Protein AF-A0A2U3GYV3-F1 (afdb_monomer_lite)

Sequence (90 aa):
MSNDTSRTGTDGVDRDARAAAFDDEPDHGLRDPSVRAARDGRLRTWPPRRAGDVLAPLAGRVRVERLSREAALWGREVDDERYAVVAVPD

Foldseek 3Di:
DDDPPPPDDPPDPPVVVCVVCPVVDDPCCVVPPVVVVVVVVVVVVDDDPDPQVVCVVPAPDKDKAWCQVVQVVVVGHDPDTDIDIDGHHD

pLDDT: mean 79.28, std 14.95, range [33.94, 95.12]

Structure (mmCIF, N/CA/C/O backbone):
data_AF-A0A2U3GYV3-F1
#
_entry.id   AF-A0A2U3GYV3-F1
#
loop_
_atom_site.group_PDB
_atom_site.id
_atom_site.type_symbol
_atom_site.label_atom_id
_atom_site.label_alt_id
_atom_site.label_comp_id
_atom_site.label_asym_id
_atom_site.label_entity_id
_atom_site.label_seq_id
_atom_site.pdbx_PDB_ins_code
_atom_site.Cartn_x
_atom_site.Cartn_y
_atom_site.Cartn_z
_atom_site.occupancy
_atom_site.B_iso_or_equiv
_atom_site.auth_seq_id
_atom_site.auth_comp_id
_atom_site.auth_asym_id
_atom_site.auth_atom_id
_atom_site.pdbx_PDB_model_num
ATOM 1 N N . MET A 1 1 ? 18.474 21.936 18.321 1.00 33.94 1 MET A N 1
ATOM 2 C CA . MET A 1 1 ? 17.852 20.610 18.508 1.00 33.94 1 MET A CA 1
ATOM 3 C C . MET A 1 1 ? 18.091 19.821 17.230 1.00 33.94 1 MET A C 1
ATOM 5 O O . MET A 1 1 ? 17.360 20.019 16.271 1.00 33.94 1 MET A O 1
ATOM 9 N N . SER A 1 2 ? 19.171 19.037 17.181 1.00 35.56 2 SER A N 1
ATOM 10 C CA . SER A 1 2 ? 19.464 18.113 16.076 1.00 35.56 2 SER A CA 1
ATOM 11 C C . SER A 1 2 ? 18.993 16.733 16.507 1.00 35.56 2 SER A C 1
ATOM 13 O O . SER A 1 2 ? 19.405 16.270 17.568 1.00 35.56 2 SER A O 1
ATOM 15 N N . ASN A 1 3 ? 18.094 16.116 15.744 1.00 40.00 3 ASN A N 1
ATOM 16 C CA . ASN A 1 3 ? 17.569 14.800 16.085 1.00 40.00 3 ASN A CA 1
ATOM 17 C C . ASN A 1 3 ? 18.522 13.727 15.540 1.00 40.00 3 ASN A C 1
ATOM 19 O O . ASN A 1 3 ? 18.521 13.422 14.348 1.00 40.00 3 ASN A O 1
ATOM 23 N N . ASP A 1 4 ? 19.364 13.200 16.425 1.00 41.94 4 ASP A N 1
ATOM 24 C CA . ASP A 1 4 ? 20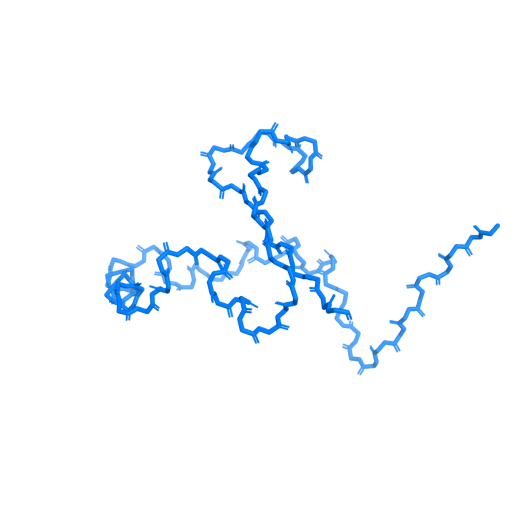.180 12.012 16.191 1.00 41.94 4 ASP A CA 1
ATOM 25 C C . ASP A 1 4 ? 19.243 10.808 16.006 1.00 41.94 4 ASP A C 1
ATOM 27 O O . ASP A 1 4 ? 18.563 10.374 16.936 1.00 41.94 4 ASP A O 1
ATOM 31 N N . THR A 1 5 ? 19.135 10.320 14.769 1.00 52.72 5 THR A N 1
ATOM 32 C CA . THR A 1 5 ? 18.209 9.237 14.396 1.00 52.72 5 THR A CA 1
ATOM 33 C C . THR A 1 5 ? 18.917 7.882 14.396 1.00 52.72 5 THR A C 1
ATOM 35 O O . THR A 1 5 ? 18.625 7.005 13.590 1.00 52.72 5 THR A O 1
ATOM 38 N N . SER A 1 6 ? 19.850 7.678 15.322 1.00 48.06 6 SER A N 1
ATOM 39 C CA . SER A 1 6 ? 20.551 6.405 15.478 1.00 48.06 6 SER A CA 1
ATOM 40 C C . SER A 1 6 ? 19.751 5.459 16.382 1.00 48.06 6 SER A C 1
ATOM 42 O O . SER A 1 6 ? 20.090 5.243 17.543 1.00 48.06 6 SER A O 1
ATOM 44 N N . ARG A 1 7 ? 18.653 4.884 15.869 1.00 52.66 7 ARG A N 1
ATOM 45 C CA . ARG A 1 7 ? 17.980 3.748 16.527 1.00 52.66 7 ARG A CA 1
ATOM 46 C C . ARG A 1 7 ? 18.613 2.444 16.045 1.00 52.66 7 ARG A C 1
ATOM 48 O O . ARG A 1 7 ? 18.168 1.837 15.076 1.00 52.66 7 ARG A O 1
ATOM 55 N N . THR A 1 8 ? 19.657 2.021 16.745 1.00 52.03 8 THR A N 1
ATOM 56 C CA . THR A 1 8 ? 20.319 0.721 16.607 1.00 52.03 8 THR A CA 1
ATOM 57 C C . THR A 1 8 ? 19.406 -0.408 17.097 1.00 52.03 8 THR A C 1
ATOM 59 O O . THR A 1 8 ? 19.324 -0.705 18.284 1.00 52.03 8 THR A O 1
ATOM 62 N N . GLY A 1 9 ? 18.702 -1.048 16.161 1.00 47.59 9 GLY A N 1
ATOM 63 C CA . GLY A 1 9 ? 18.156 -2.395 16.331 1.00 47.59 9 GLY A CA 1
ATOM 64 C C . GLY A 1 9 ? 19.156 -3.410 15.778 1.00 47.59 9 GLY A C 1
ATOM 65 O O . GLY A 1 9 ? 19.508 -3.359 14.599 1.00 47.59 9 GLY A O 1
ATOM 66 N N . THR A 1 10 ? 19.660 -4.289 16.638 1.00 50.16 10 THR A N 1
ATOM 67 C CA . THR A 1 10 ? 20.655 -5.328 16.340 1.00 50.16 10 THR A CA 1
ATOM 68 C C . THR A 1 10 ? 20.082 -6.389 15.400 1.00 50.16 10 THR A C 1
ATOM 70 O O . THR A 1 10 ? 19.406 -7.308 15.841 1.00 50.16 10 THR A O 1
ATOM 73 N N . ASP A 1 11 ? 20.282 -6.128 14.110 1.00 59.69 11 ASP A N 1
ATOM 74 C CA . ASP A 1 11 ? 20.466 -7.036 12.959 1.00 59.69 11 ASP A CA 1
ATOM 75 C C . ASP A 1 11 ? 20.697 -6.213 11.668 1.00 59.69 11 ASP A C 1
ATOM 77 O O . ASP A 1 11 ? 20.923 -6.761 10.593 1.00 59.69 11 ASP A O 1
ATOM 81 N N . GLY A 1 12 ? 20.736 -4.873 11.775 1.00 59.59 12 GLY A N 1
ATOM 82 C CA . GLY A 1 12 ? 21.624 -4.028 10.966 1.00 59.59 12 GLY A CA 1
ATOM 83 C C . GLY A 1 12 ? 21.385 -4.063 9.459 1.00 59.59 12 GLY A C 1
ATOM 84 O O . GLY A 1 12 ? 22.309 -3.860 8.675 1.00 59.59 12 GLY A O 1
ATOM 85 N N . VAL A 1 13 ? 20.159 -4.337 9.027 1.00 72.06 13 VAL A N 1
ATOM 86 C CA . VAL A 1 13 ? 19.780 -4.173 7.629 1.00 72.06 13 VAL A CA 1
ATOM 87 C C . VAL A 1 13 ? 19.428 -2.705 7.421 1.00 72.06 13 VAL A C 1
ATOM 89 O O . VAL A 1 13 ? 18.324 -2.285 7.764 1.00 72.06 13 VAL A O 1
ATOM 92 N N . ASP A 1 14 ? 20.360 -1.931 6.861 1.00 79.00 14 ASP A N 1
ATOM 93 C CA . ASP A 1 14 ? 20.043 -0.616 6.297 1.00 79.00 14 ASP A CA 1
ATOM 94 C C . ASP A 1 14 ? 19.036 -0.818 5.155 1.00 79.00 14 ASP A C 1
ATOM 96 O O . ASP A 1 14 ? 19.362 -1.356 4.090 1.00 79.00 14 ASP A O 1
ATOM 100 N N . ARG A 1 15 ? 17.771 -0.492 5.437 1.00 72.00 15 ARG A N 1
ATOM 101 C CA . ARG A 1 15 ? 16.662 -0.666 4.498 1.00 72.00 15 ARG A CA 1
ATOM 102 C C . ARG A 1 15 ? 16.727 0.340 3.362 1.00 72.00 15 ARG A C 1
ATOM 104 O O . ARG A 1 15 ? 16.345 -0.032 2.262 1.00 72.00 15 ARG A O 1
ATOM 111 N N . ASP A 1 16 ? 17.231 1.547 3.605 1.00 75.44 16 ASP A N 1
ATOM 112 C CA . ASP A 1 16 ? 17.334 2.578 2.572 1.00 75.44 16 ASP A CA 1
ATOM 113 C C . ASP A 1 16 ? 18.430 2.194 1.573 1.00 75.44 16 ASP A C 1
ATOM 115 O O . ASP A 1 16 ? 18.209 2.238 0.362 1.00 75.44 16 ASP A O 1
ATOM 119 N N . ALA A 1 17 ? 19.564 1.679 2.065 1.00 76.31 17 ALA A N 1
ATOM 120 C CA . ALA A 1 17 ? 20.613 1.125 1.208 1.00 76.31 17 ALA A CA 1
ATOM 121 C C . ALA A 1 17 ? 20.161 -0.126 0.432 1.00 76.31 17 ALA A C 1
ATOM 123 O O . ALA A 1 17 ? 20.590 -0.333 -0.702 1.00 76.31 17 ALA A O 1
ATOM 124 N N . ARG A 1 18 ? 19.292 -0.970 1.013 1.00 73.25 18 ARG A N 1
ATOM 125 C CA . ARG A 1 18 ? 18.756 -2.162 0.328 1.00 73.25 18 ARG A CA 1
ATOM 126 C C . ARG A 1 18 ? 17.579 -1.880 -0.604 1.00 73.25 18 ARG A C 1
ATOM 128 O O . ARG A 1 18 ? 17.388 -2.650 -1.539 1.00 73.25 18 ARG A O 1
ATOM 135 N N . ALA A 1 19 ? 16.814 -0.812 -0.385 1.00 72.62 19 ALA A N 1
ATOM 136 C CA . ALA A 1 19 ? 15.654 -0.473 -1.207 1.00 72.62 19 ALA A CA 1
ATOM 137 C C . ALA A 1 19 ? 16.033 -0.287 -2.682 1.00 72.62 19 ALA A C 1
ATOM 139 O O . ALA A 1 19 ? 15.288 -0.714 -3.556 1.00 72.62 19 ALA A O 1
ATOM 140 N N . ALA A 1 20 ? 17.222 0.265 -2.953 1.00 70.25 20 ALA A N 1
ATOM 141 C CA . ALA A 1 20 ? 17.729 0.451 -4.311 1.00 70.25 20 ALA A CA 1
ATOM 142 C C . ALA A 1 20 ? 17.914 -0.868 -5.087 1.00 70.25 20 ALA A C 1
ATOM 144 O O . ALA A 1 20 ? 17.724 -0.879 -6.295 1.00 70.25 20 ALA A O 1
ATOM 145 N N . ALA A 1 21 ? 18.246 -1.967 -4.400 1.00 72.00 21 ALA A N 1
ATOM 146 C CA . ALA A 1 21 ? 18.438 -3.286 -5.010 1.00 72.00 21 ALA A CA 1
ATOM 147 C C . ALA A 1 21 ? 17.162 -4.148 -5.001 1.00 72.00 21 ALA A C 1
ATOM 149 O O . ALA A 1 21 ? 17.170 -5.263 -5.514 1.00 72.00 21 ALA A O 1
ATOM 150 N N . PHE A 1 22 ? 16.069 -3.668 -4.398 1.00 68.94 22 PHE A N 1
ATOM 151 C CA . PHE A 1 22 ? 14.813 -4.420 -4.319 1.00 68.94 22 PHE A CA 1
ATOM 152 C C . PHE A 1 22 ? 14.190 -4.634 -5.705 1.00 68.94 22 PHE A C 1
ATOM 154 O O . PHE A 1 22 ? 13.616 -5.684 -5.973 1.00 68.94 22 PHE A O 1
ATOM 161 N N . ASP A 1 23 ? 14.363 -3.666 -6.607 1.00 71.12 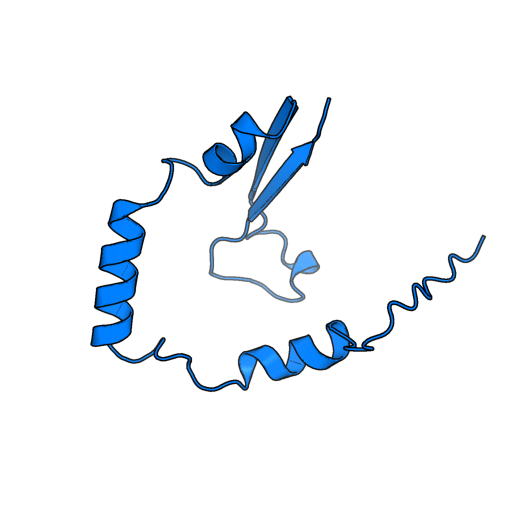23 ASP A N 1
ATOM 162 C CA . ASP A 1 23 ? 13.905 -3.772 -7.995 1.00 71.12 23 ASP A CA 1
ATOM 163 C C . ASP A 1 23 ? 14.796 -4.701 -8.852 1.00 71.12 23 ASP A C 1
ATOM 165 O O . ASP A 1 23 ? 14.364 -5.136 -9.922 1.00 71.12 23 ASP A O 1
ATOM 169 N N . ASP A 1 24 ? 16.007 -5.035 -8.377 1.00 71.19 24 ASP A N 1
ATOM 170 C CA . ASP A 1 24 ? 16.974 -5.925 -9.044 1.00 71.19 24 ASP A CA 1
ATOM 171 C C . ASP A 1 24 ? 16.790 -7.414 -8.670 1.00 71.19 24 ASP A C 1
ATOM 173 O O . ASP A 1 24 ? 17.496 -8.283 -9.194 1.00 71.19 24 ASP A O 1
ATOM 177 N N . GLU A 1 25 ? 15.866 -7.737 -7.756 1.00 66.81 25 GLU A N 1
ATOM 178 C CA . GLU A 1 25 ? 15.540 -9.120 -7.392 1.00 66.81 25 GLU A CA 1
ATOM 179 C C . GLU A 1 25 ? 14.997 -9.925 -8.594 1.00 66.81 25 GLU A C 1
ATOM 181 O O . GLU A 1 25 ? 14.565 -9.350 -9.601 1.00 66.81 25 GLU A O 1
ATOM 186 N N . PRO A 1 26 ? 14.993 -11.279 -8.518 1.00 77.31 26 PRO A N 1
ATOM 187 C CA . PRO A 1 26 ? 14.307 -12.104 -9.506 1.00 77.31 26 PRO A CA 1
ATOM 188 C C . PRO A 1 26 ? 12.907 -11.547 -9.744 1.00 77.31 26 PRO A C 1
ATOM 190 O O . PRO A 1 26 ? 12.286 -11.038 -8.816 1.00 77.31 26 PRO A O 1
ATOM 193 N N . ASP A 1 27 ? 12.368 -11.690 -10.952 1.00 73.69 27 ASP A N 1
ATOM 194 C CA . ASP A 1 27 ? 11.068 -11.116 -11.316 1.00 73.69 27 ASP A CA 1
ATOM 195 C C . ASP A 1 27 ? 9.885 -11.616 -10.461 1.00 73.69 27 ASP A C 1
ATOM 197 O O . ASP A 1 27 ? 8.748 -11.246 -10.738 1.00 73.69 27 ASP A O 1
ATOM 201 N N . HIS A 1 28 ? 10.133 -12.455 -9.446 1.00 71.00 28 HIS A N 1
ATOM 202 C CA . HIS A 1 28 ? 9.185 -13.055 -8.516 1.00 71.00 28 HIS A CA 1
ATOM 203 C C . HIS A 1 28 ? 8.028 -13.752 -9.245 1.00 71.00 28 HIS A C 1
ATOM 205 O O . HIS A 1 28 ? 6.920 -13.864 -8.721 1.00 71.00 28 HIS A O 1
ATOM 211 N N . GLY A 1 29 ? 8.262 -14.192 -10.489 1.00 74.56 29 GLY A N 1
ATOM 212 C CA . GLY A 1 29 ? 7.231 -14.729 -11.372 1.00 74.56 29 GLY A CA 1
ATOM 213 C C . GLY A 1 29 ? 6.201 -13.690 -11.838 1.00 74.56 29 GLY A C 1
ATOM 214 O O . GLY A 1 29 ? 5.189 -14.059 -12.424 1.00 74.56 29 GLY A O 1
ATOM 215 N N . LEU A 1 30 ? 6.424 -12.386 -1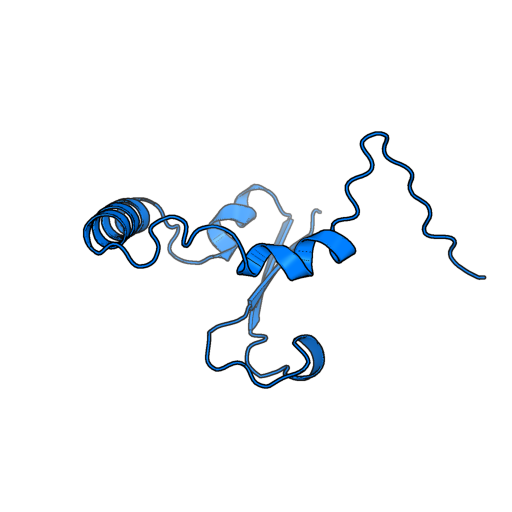1.630 1.00 76.94 30 LEU A N 1
ATOM 216 C CA . LEU A 1 30 ? 5.518 -11.299 -12.035 1.00 76.94 30 LEU A CA 1
ATOM 217 C C . LEU A 1 30 ? 5.295 -11.251 -13.553 1.00 76.94 30 LEU A C 1
ATOM 219 O O . LEU A 1 30 ? 4.260 -10.747 -14.015 1.00 76.94 30 LEU A O 1
ATOM 223 N N . ARG A 1 31 ? 6.250 -11.761 -14.342 1.00 79.94 31 ARG A N 1
ATOM 224 C CA . ARG A 1 31 ? 6.123 -11.887 -15.800 1.00 79.94 31 ARG A CA 1
ATOM 225 C C . ARG A 1 31 ? 5.546 -13.229 -16.250 1.00 79.94 31 ARG A C 1
ATOM 227 O O . ARG A 1 31 ? 5.043 -13.286 -17.371 1.00 79.94 31 ARG A O 1
ATOM 234 N N . ASP A 1 32 ? 5.547 -14.254 -15.397 1.00 89.56 32 ASP A N 1
ATOM 235 C CA . ASP A 1 32 ? 4.972 -15.562 -15.709 1.00 89.56 32 ASP A CA 1
ATOM 236 C C . ASP A 1 32 ? 3.430 -15.469 -15.769 1.00 89.56 32 ASP A C 1
ATOM 238 O O . ASP A 1 32 ? 2.784 -15.075 -14.787 1.00 89.56 32 ASP A O 1
ATOM 242 N N . PRO A 1 33 ? 2.797 -15.817 -16.906 1.00 89.94 33 PRO A N 1
ATOM 243 C CA . PRO A 1 33 ? 1.347 -15.721 -17.056 1.00 89.94 33 PRO A CA 1
ATOM 244 C C . PRO A 1 33 ? 0.555 -16.596 -16.075 1.00 89.94 33 PRO A C 1
ATOM 246 O O . PRO A 1 33 ? -0.530 -16.199 -15.650 1.00 89.94 33 PRO A O 1
ATOM 249 N N . SER A 1 34 ? 1.082 -17.762 -15.698 1.00 90.44 34 SER A N 1
ATOM 250 C CA . SER A 1 34 ? 0.436 -18.708 -14.782 1.00 90.44 34 SER A CA 1
ATOM 251 C C . SER A 1 34 ? 0.488 -18.200 -13.346 1.00 90.44 34 SER A C 1
ATOM 253 O O . SER A 1 34 ? -0.519 -18.244 -12.637 1.00 90.44 34 SER A O 1
ATOM 255 N N . VAL A 1 35 ? 1.633 -17.649 -12.932 1.00 89.25 35 VAL A N 1
ATOM 256 C CA . VAL A 1 35 ? 1.780 -16.995 -11.622 1.00 89.25 35 VAL A CA 1
ATOM 257 C C . VAL A 1 35 ? 0.870 -15.771 -11.536 1.00 89.25 35 VAL A C 1
ATOM 259 O O . VAL A 1 35 ? 0.145 -15.611 -10.550 1.00 89.25 35 VAL A O 1
ATOM 262 N N . ARG A 1 36 ? 0.829 -14.943 -12.588 1.00 86.31 36 ARG A N 1
ATOM 263 C CA . ARG A 1 36 ? -0.079 -13.790 -12.660 1.00 86.31 36 ARG A CA 1
ATOM 264 C C . ARG A 1 36 ? -1.547 -14.218 -12.566 1.00 86.31 36 ARG A C 1
ATOM 266 O O . ARG A 1 36 ? -2.286 -13.651 -11.767 1.00 86.31 36 ARG A O 1
ATOM 273 N N . ALA A 1 37 ? -1.954 -15.254 -13.301 1.00 88.88 37 ALA A N 1
ATOM 274 C CA . ALA A 1 37 ? -3.321 -15.774 -13.266 1.00 88.88 37 ALA A CA 1
ATOM 275 C C . ALA A 1 37 ? -3.705 -16.346 -11.888 1.00 88.88 37 ALA A C 1
ATOM 277 O O . ALA A 1 37 ? -4.801 -16.078 -11.391 1.00 88.88 37 ALA A O 1
ATOM 278 N N . ALA A 1 38 ? -2.806 -17.095 -11.241 1.00 89.44 38 ALA A N 1
ATOM 279 C CA . ALA A 1 38 ? -3.029 -17.623 -9.895 1.00 89.44 38 ALA A CA 1
ATOM 280 C C . ALA A 1 38 ? -3.146 -16.498 -8.852 1.00 89.44 38 ALA A C 1
ATOM 282 O O . ALA A 1 38 ? -4.033 -16.524 -7.992 1.00 89.44 38 ALA A O 1
ATOM 283 N N . ARG A 1 39 ? -2.286 -15.475 -8.952 1.00 84.00 39 ARG A N 1
ATOM 284 C CA . ARG A 1 39 ? -2.329 -14.280 -8.101 1.00 84.00 39 ARG A CA 1
ATOM 285 C C . ARG A 1 39 ? -3.632 -13.507 -8.287 1.00 84.00 39 ARG A C 1
ATOM 287 O O . ARG A 1 39 ? -4.259 -13.166 -7.288 1.00 84.00 39 ARG A O 1
ATOM 294 N N . ASP A 1 40 ? -4.070 -13.288 -9.523 1.00 86.38 40 ASP A N 1
ATOM 295 C CA . ASP A 1 40 ? -5.346 -12.630 -9.825 1.00 86.38 40 ASP A CA 1
ATOM 296 C C . ASP A 1 40 ? -6.534 -13.428 -9.275 1.00 86.38 40 ASP A C 1
ATOM 298 O O . ASP A 1 40 ? -7.438 -12.856 -8.665 1.00 86.38 40 ASP A O 1
ATOM 302 N N . GLY A 1 41 ? -6.518 -14.757 -9.426 1.00 88.81 41 GLY A N 1
ATOM 303 C CA . GLY A 1 41 ? -7.520 -15.647 -8.839 1.00 88.81 41 GLY A CA 1
ATOM 304 C C . GLY A 1 41 ? -7.620 -15.478 -7.323 1.00 88.81 41 GLY A C 1
ATOM 305 O O . GLY A 1 41 ? -8.711 -15.276 -6.792 1.00 88.81 41 GLY A O 1
ATOM 306 N N . ARG A 1 42 ? -6.480 -15.462 -6.624 1.00 84.38 42 ARG A N 1
ATOM 307 C CA . ARG A 1 42 ? -6.439 -15.249 -5.172 1.00 84.38 42 ARG A CA 1
ATOM 308 C C . ARG A 1 42 ? -6.884 -13.841 -4.777 1.00 84.38 42 ARG A C 1
ATOM 310 O O . ARG A 1 42 ? -7.690 -13.692 -3.858 1.00 84.38 42 ARG A O 1
ATOM 317 N N . LEU A 1 43 ? -6.418 -12.815 -5.487 1.00 81.12 43 LEU A N 1
ATOM 318 C CA . LEU A 1 43 ? -6.787 -11.422 -5.233 1.00 81.12 43 LEU A CA 1
ATOM 319 C C . LEU A 1 43 ? -8.263 -11.137 -5.491 1.00 81.12 43 LEU A C 1
ATOM 321 O O . LEU A 1 43 ? -8.778 -10.209 -4.896 1.00 81.12 43 LEU A O 1
ATOM 325 N N . ARG A 1 44 ? -8.972 -11.914 -6.314 1.00 79.19 44 ARG A N 1
ATOM 326 C CA . ARG A 1 44 ? -10.431 -11.772 -6.482 1.00 79.19 44 ARG A CA 1
ATOM 327 C C . ARG A 1 44 ? -11.233 -12.305 -5.298 1.00 79.19 44 ARG A C 1
ATOM 329 O O . ARG A 1 44 ? -12.367 -11.885 -5.101 1.00 79.19 44 ARG A O 1
ATOM 336 N N . THR A 1 45 ? -10.657 -13.216 -4.519 1.00 79.50 45 THR A N 1
ATOM 337 C CA . THR A 1 45 ? -11.341 -13.840 -3.374 1.00 79.50 45 THR A CA 1
ATOM 338 C C . THR A 1 45 ? -11.186 -13.066 -2.071 1.00 79.50 45 THR A C 1
ATOM 340 O O . THR A 1 45 ? -11.918 -13.343 -1.126 1.00 79.50 45 THR A O 1
ATOM 343 N N . TRP A 1 46 ? -10.247 -12.113 -2.003 1.00 69.69 46 TRP A N 1
ATOM 344 C CA . TRP A 1 46 ? -9.833 -11.530 -0.728 1.00 69.69 46 TRP A CA 1
ATOM 345 C C . TRP A 1 46 ? -10.218 -10.064 -0.467 1.00 69.69 46 TRP A C 1
ATOM 347 O O . TRP A 1 46 ? -10.408 -9.762 0.708 1.00 69.69 46 TRP A O 1
ATOM 357 N N . PRO A 1 47 ? -10.348 -9.089 -1.387 1.00 70.31 47 PRO A N 1
ATOM 358 C CA . PRO A 1 47 ? -10.220 -7.724 -0.928 1.00 70.31 47 PRO A CA 1
ATOM 359 C C . PRO A 1 47 ? -11.536 -7.274 -0.295 1.00 70.31 47 PRO A C 1
ATOM 361 O O . PRO A 1 47 ? -12.608 -7.430 -0.894 1.00 70.31 47 PRO A O 1
ATOM 364 N N . PRO A 1 48 ? -11.468 -6.631 0.877 1.00 67.94 48 PRO A N 1
ATOM 365 C CA . PRO A 1 48 ? -12.479 -5.664 1.252 1.00 67.94 48 PRO A CA 1
ATOM 366 C C . PRO A 1 48 ? -12.674 -4.662 0.113 1.00 67.94 48 PRO A C 1
ATOM 368 O O . PRO A 1 48 ? -11.742 -4.355 -0.635 1.00 67.94 48 PRO A O 1
ATOM 371 N N . ARG A 1 49 ? -13.899 -4.156 -0.041 1.00 70.75 49 ARG A N 1
ATOM 372 C CA . ARG A 1 49 ? -14.281 -3.344 -1.206 1.00 70.75 49 ARG A CA 1
ATOM 373 C C . ARG A 1 49 ? -13.436 -2.075 -1.347 1.00 70.75 49 ARG A C 1
ATOM 375 O O . ARG A 1 49 ? -13.340 -1.547 -2.454 1.00 70.75 49 ARG A O 1
ATOM 382 N N . ARG A 1 50 ? -12.841 -1.575 -0.258 1.00 77.56 50 ARG A N 1
ATOM 383 C CA . ARG A 1 50 ? -11.924 -0.430 -0.253 1.00 77.56 50 ARG A CA 1
ATOM 384 C C . ARG A 1 50 ? -10.679 -0.725 0.583 1.00 77.56 50 ARG A C 1
ATOM 386 O O . ARG A 1 50 ? -10.749 -1.389 1.610 1.00 77.56 50 ARG A O 1
ATOM 393 N N . ALA A 1 51 ? -9.544 -0.151 0.181 1.00 76.50 51 ALA A N 1
ATOM 394 C CA . ALA A 1 51 ? -8.252 -0.341 0.852 1.00 76.50 51 ALA A CA 1
ATOM 395 C C . ALA A 1 51 ? -8.273 -0.001 2.359 1.00 76.50 51 ALA A C 1
ATOM 397 O O . ALA A 1 51 ? -7.582 -0.643 3.144 1.00 76.50 51 ALA A O 1
ATOM 398 N N . GLY A 1 52 ? -9.085 0.978 2.775 1.00 82.88 52 GLY A N 1
ATOM 399 C CA . GLY A 1 52 ? -9.220 1.369 4.183 1.00 82.88 52 GLY A CA 1
ATOM 400 C C . GLY A 1 52 ? -10.017 0.387 5.049 1.00 82.88 52 GLY A C 1
ATOM 401 O O . GLY A 1 52 ? -9.847 0.385 6.266 1.00 82.88 52 GLY A O 1
ATOM 402 N N . ASP A 1 53 ? -10.842 -0.475 4.449 1.00 85.94 53 ASP A N 1
ATOM 403 C CA . ASP A 1 53 ? -11.758 -1.355 5.188 1.00 85.94 53 ASP A CA 1
ATOM 404 C C . ASP A 1 53 ? -11.003 -2.417 6.011 1.00 85.94 53 ASP A C 1
ATOM 406 O O . ASP A 1 53 ? -11.514 -2.891 7.020 1.00 85.94 53 ASP A O 1
ATOM 410 N N . VAL A 1 54 ? -9.769 -2.764 5.619 1.00 85.69 54 VAL A N 1
ATOM 411 C CA . VAL A 1 54 ? -8.890 -3.668 6.388 1.00 85.69 54 VAL A CA 1
ATOM 412 C C . VAL A 1 54 ? -8.514 -3.059 7.742 1.00 85.69 54 VAL A C 1
ATOM 414 O O . VAL A 1 54 ? -8.367 -3.779 8.725 1.00 85.69 54 VAL A O 1
ATOM 417 N N . LEU A 1 55 ? -8.338 -1.736 7.790 1.00 87.00 55 LEU A N 1
ATOM 418 C CA . LEU A 1 55 ? -7.823 -1.028 8.962 1.00 87.00 55 LEU A CA 1
ATOM 419 C C . LEU A 1 55 ? -8.931 -0.449 9.841 1.00 87.00 55 LEU A C 1
ATOM 421 O O . LEU A 1 55 ? -8.678 -0.147 11.003 1.00 87.00 55 LEU A O 1
ATOM 425 N N . ALA A 1 56 ? -10.150 -0.317 9.313 1.00 85.94 56 ALA A N 1
ATOM 426 C CA . ALA A 1 56 ? -11.288 0.240 10.041 1.00 85.94 56 ALA A CA 1
ATOM 427 C C . ALA A 1 56 ? -11.572 -0.450 11.395 1.00 85.94 56 ALA A C 1
ATOM 429 O O . ALA A 1 56 ? -11.868 0.264 12.346 1.00 85.94 56 ALA A O 1
ATOM 430 N N . PRO A 1 57 ? -11.433 -1.785 11.555 1.00 87.31 57 PRO A N 1
ATOM 431 C CA . PRO A 1 57 ? -11.628 -2.428 12.858 1.00 87.31 57 PRO A CA 1
ATOM 432 C C . PRO A 1 57 ? -10.524 -2.141 13.887 1.00 87.31 57 PRO A C 1
ATOM 434 O O . PRO A 1 57 ? -10.689 -2.473 15.056 1.00 87.31 57 PRO A O 1
ATOM 437 N N . LEU A 1 58 ? -9.381 -1.599 13.456 1.00 87.88 58 LEU A N 1
ATOM 438 C CA . LEU A 1 58 ? -8.171 -1.451 14.270 1.00 87.88 58 LEU A CA 1
ATOM 439 C C . LEU A 1 58 ? -7.861 0.009 14.631 1.00 87.88 58 LEU A C 1
ATOM 441 O O . LEU A 1 58 ? -6.878 0.262 15.325 1.00 87.88 58 LEU A O 1
ATOM 445 N N . ALA A 1 59 ? -8.645 0.971 14.141 1.00 87.94 59 ALA A N 1
ATOM 446 C CA . ALA A 1 59 ? -8.353 2.393 14.278 1.00 87.94 59 ALA A CA 1
ATOM 447 C C . ALA A 1 59 ? -9.628 3.220 14.467 1.00 87.94 59 ALA A C 1
ATOM 449 O O . ALA A 1 59 ? -10.636 2.960 13.813 1.00 87.94 59 ALA A O 1
ATOM 450 N N . GLY A 1 60 ? -9.560 4.262 15.301 1.00 87.88 60 GLY A N 1
ATOM 451 C CA . GLY A 1 60 ? -10.676 5.186 15.530 1.00 87.88 60 GLY A CA 1
ATOM 452 C C . GLY A 1 60 ? -11.016 6.029 14.298 1.00 87.88 60 GLY A C 1
ATOM 453 O O . GLY A 1 60 ? -12.176 6.357 14.041 1.00 87.88 60 GLY A O 1
ATOM 454 N N . ARG A 1 61 ? -10.014 6.342 13.462 1.00 92.19 61 ARG A N 1
ATOM 455 C CA . ARG A 1 61 ? -10.211 7.037 12.181 1.00 92.19 61 ARG A CA 1
ATOM 456 C C . ARG A 1 61 ? -9.320 6.472 11.083 1.00 92.19 61 ARG A C 1
ATOM 458 O O . ARG A 1 61 ? -8.106 6.408 11.243 1.00 92.19 61 ARG A O 1
ATOM 465 N N . VAL A 1 62 ? -9.907 6.196 9.919 1.00 93.50 62 VAL A N 1
ATOM 466 C CA . VAL A 1 62 ? -9.180 5.820 8.696 1.00 93.50 62 VAL A CA 1
ATOM 467 C C . VAL A 1 62 ? -9.507 6.797 7.571 1.00 93.50 62 VAL A C 1
ATOM 469 O O . VAL A 1 62 ? -10.671 7.124 7.345 1.00 93.50 62 VAL A O 1
ATOM 472 N N . ARG A 1 63 ? -8.485 7.254 6.843 1.00 92.44 63 ARG A N 1
ATOM 473 C CA . ARG A 1 63 ? -8.641 8.042 5.612 1.00 92.44 63 ARG A CA 1
ATOM 474 C C . ARG A 1 63 ? -7.703 7.544 4.521 1.00 92.44 63 ARG A C 1
ATOM 476 O O . ARG A 1 63 ? -6.626 7.032 4.813 1.00 92.44 63 ARG A O 1
ATOM 483 N N . VAL A 1 64 ? -8.125 7.707 3.272 1.00 92.62 64 VAL A N 1
ATOM 484 C CA . VAL A 1 64 ? -7.338 7.359 2.085 1.00 92.62 64 VAL A CA 1
ATOM 485 C C . VAL A 1 64 ? -7.067 8.637 1.304 1.00 92.62 64 VAL A C 1
ATOM 487 O O . VAL A 1 64 ? -8.004 9.338 0.928 1.00 92.62 64 VAL A O 1
ATOM 490 N N . GLU A 1 65 ? -5.798 8.930 1.061 1.00 94.44 65 GLU A N 1
ATOM 491 C CA . GLU A 1 65 ? -5.339 10.109 0.328 1.00 94.44 65 GLU A CA 1
ATOM 492 C C . GLU A 1 65 ? -4.743 9.655 -1.006 1.00 94.44 65 GLU A C 1
ATOM 494 O O . GLU A 1 65 ? -3.865 8.794 -1.027 1.00 94.44 65 GLU A O 1
ATOM 499 N N . ARG A 1 66 ? -5.229 10.197 -2.132 1.00 93.38 66 ARG A N 1
ATOM 500 C CA . ARG A 1 66 ? -4.640 9.935 -3.456 1.00 93.38 66 ARG A CA 1
ATOM 501 C C . ARG A 1 66 ? -3.414 10.819 -3.640 1.00 93.38 66 ARG A C 1
ATOM 503 O O . ARG A 1 66 ? -3.532 12.035 -3.576 1.00 93.38 66 ARG A O 1
ATOM 510 N N . LEU A 1 67 ? -2.283 10.197 -3.948 1.00 95.12 67 LEU A N 1
ATOM 511 C CA . LEU A 1 67 ? -0.973 10.837 -4.077 1.00 95.12 67 LEU A CA 1
ATOM 512 C C . LEU A 1 67 ? -0.378 10.714 -5.487 1.00 95.12 67 LEU A C 1
ATOM 514 O O . LEU A 1 67 ? 0.747 11.149 -5.706 1.00 95.12 67 LEU A O 1
ATOM 518 N N . SER A 1 68 ? -1.105 10.146 -6.459 1.00 92.19 68 SER A N 1
ATOM 519 C CA . SER A 1 68 ? -0.611 10.010 -7.845 1.00 92.19 68 SER A CA 1
ATOM 520 C C . SER A 1 68 ? -0.171 11.331 -8.476 1.00 92.19 68 SER A C 1
ATOM 522 O O . SER A 1 68 ? 0.673 11.325 -9.354 1.00 92.19 68 SER A O 1
ATOM 524 N N . ARG A 1 69 ? -0.745 12.464 -8.053 1.00 92.19 69 ARG A N 1
ATOM 525 C CA . ARG A 1 69 ? -0.415 13.790 -8.605 1.00 92.19 69 ARG A CA 1
ATOM 526 C C . ARG A 1 69 ? 0.712 14.505 -7.857 1.00 92.19 69 ARG A C 1
ATOM 528 O O . ARG A 1 69 ? 1.079 15.612 -8.224 1.00 92.19 69 ARG A O 1
ATOM 535 N N . GLU A 1 70 ? 1.234 13.901 -6.799 1.00 94.38 70 GLU A N 1
ATOM 536 C CA . GLU A 1 70 ? 2.230 14.509 -5.920 1.00 94.38 70 GLU A CA 1
ATOM 537 C C . GLU A 1 70 ? 3.638 14.081 -6.359 1.00 94.38 70 GLU A C 1
ATOM 539 O O . GLU A 1 70 ? 4.348 13.403 -5.620 1.00 94.38 70 GLU A O 1
ATOM 544 N N . ALA A 1 71 ? 4.051 14.438 -7.583 1.00 92.00 71 ALA A N 1
ATOM 545 C CA . ALA A 1 71 ? 5.317 13.986 -8.180 1.00 92.00 71 ALA A CA 1
ATOM 546 C C . ALA A 1 71 ? 6.552 14.274 -7.306 1.00 92.00 71 ALA A C 1
ATOM 548 O O . ALA A 1 71 ? 7.502 13.491 -7.279 1.00 92.00 71 ALA A O 1
ATOM 549 N N . ALA A 1 72 ? 6.517 15.360 -6.526 1.00 94.25 72 ALA A N 1
ATOM 550 C CA . ALA A 1 72 ? 7.571 15.704 -5.574 1.00 94.25 72 ALA A CA 1
ATOM 551 C C . ALA A 1 72 ? 7.797 14.619 -4.501 1.00 94.25 72 ALA A C 1
ATOM 553 O O . ALA A 1 72 ? 8.931 14.429 -4.071 1.00 94.25 72 ALA A O 1
ATOM 554 N N . LEU A 1 73 ? 6.755 13.876 -4.105 1.00 90.88 73 LEU A N 1
ATOM 555 C CA . LEU A 1 73 ? 6.869 12.762 -3.154 1.00 90.88 73 LEU A CA 1
ATOM 556 C C . LEU A 1 73 ? 7.562 11.534 -3.760 1.00 90.88 73 LEU A C 1
ATOM 558 O O . LEU A 1 73 ? 8.062 10.688 -3.024 1.00 90.88 73 LEU A O 1
ATOM 562 N N . TRP A 1 74 ? 7.594 11.437 -5.089 1.00 89.69 74 TRP A N 1
ATOM 563 C CA . TRP A 1 74 ? 8.098 10.277 -5.826 1.00 89.69 74 TRP A CA 1
ATOM 564 C C . TRP A 1 74 ? 9.384 10.579 -6.608 1.00 89.69 74 TRP A C 1
ATOM 566 O O . TRP A 1 74 ? 9.943 9.685 -7.241 1.00 89.69 74 TRP A O 1
ATOM 576 N N . GLY A 1 75 ? 9.842 11.837 -6.604 1.00 92.06 75 GLY A N 1
ATOM 577 C CA . GLY A 1 75 ? 10.993 12.315 -7.380 1.00 92.06 75 GLY A CA 1
ATOM 578 C C . GLY A 1 75 ? 10.774 12.332 -8.899 1.00 92.06 75 GLY A C 1
ATOM 579 O O . GLY A 1 75 ? 11.692 12.678 -9.642 1.00 92.06 75 GLY A O 1
ATOM 580 N N . ARG A 1 76 ? 9.579 11.951 -9.365 1.00 90.44 76 ARG A N 1
ATOM 581 C CA . ARG A 1 76 ? 9.160 11.901 -10.770 1.00 90.44 76 ARG A CA 1
ATOM 582 C C . ARG A 1 76 ? 7.638 11.800 -10.877 1.00 90.44 76 ARG A C 1
ATOM 584 O O . ARG A 1 76 ? 6.966 11.456 -9.907 1.00 90.44 76 ARG A O 1
ATOM 591 N N . GLU A 1 77 ? 7.118 12.046 -12.074 1.00 92.00 77 GLU A N 1
ATOM 592 C CA . GLU A 1 77 ? 5.734 11.708 -12.413 1.00 92.00 77 GLU A CA 1
ATOM 593 C C . GLU A 1 77 ? 5.515 10.191 -12.332 1.00 92.00 77 GLU A C 1
ATOM 595 O O .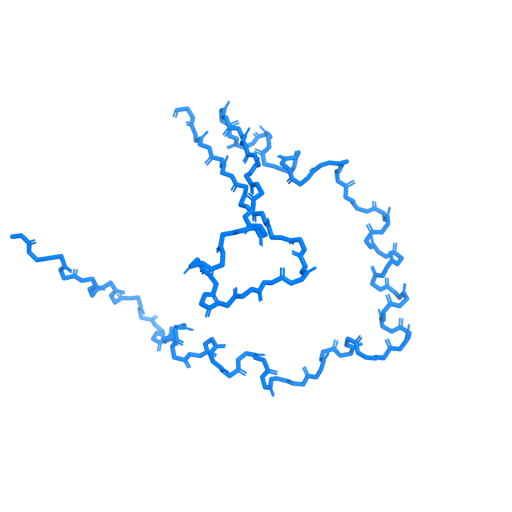 GLU A 1 77 ? 6.402 9.397 -12.667 1.00 92.00 77 GLU A O 1
ATOM 600 N N . VAL A 1 78 ? 4.330 9.799 -11.868 1.00 90.56 78 VAL A N 1
ATOM 601 C CA . VAL A 1 78 ? 3.910 8.401 -11.749 1.00 90.56 78 VAL A CA 1
ATOM 602 C C . VAL A 1 78 ? 2.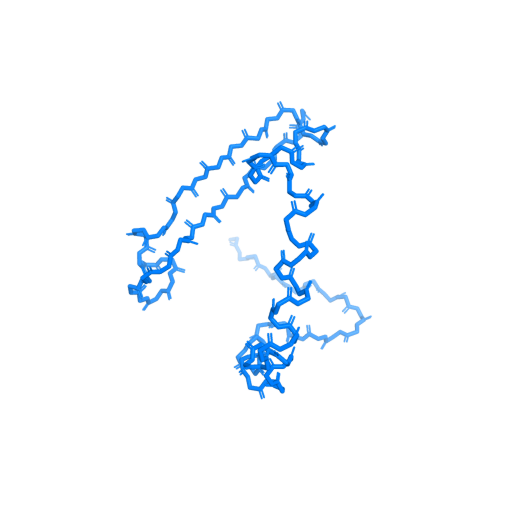613 8.199 -12.524 1.00 90.56 78 VAL A C 1
ATOM 604 O O . VAL A 1 78 ? 1.630 8.904 -12.310 1.00 90.56 78 VAL A O 1
ATOM 607 N N . ASP A 1 79 ? 2.605 7.219 -13.423 1.00 89.31 79 ASP A N 1
ATOM 608 C CA . ASP A 1 79 ? 1.432 6.908 -14.252 1.00 89.31 79 ASP A CA 1
ATOM 609 C C . ASP A 1 79 ? 0.451 5.945 -13.557 1.00 89.31 79 ASP A C 1
ATOM 611 O O . ASP A 1 79 ? -0.648 5.690 -14.054 1.00 89.31 79 ASP A O 1
ATOM 615 N N . ASP A 1 80 ? 0.840 5.389 -12.406 1.00 89.25 80 ASP A N 1
ATOM 616 C CA . ASP A 1 80 ? 0.044 4.447 -11.626 1.00 89.25 80 ASP A CA 1
ATOM 617 C C . ASP A 1 80 ? -0.729 5.110 -10.467 1.00 89.25 80 ASP A C 1
ATOM 619 O O . ASP A 1 80 ? -0.583 6.289 -10.119 1.00 89.25 80 ASP A O 1
ATOM 623 N N . GLU A 1 81 ? -1.637 4.341 -9.860 1.00 90.31 81 GLU A N 1
ATOM 624 C CA . GLU A 1 81 ? -2.402 4.814 -8.710 1.00 90.31 81 GLU A CA 1
ATOM 625 C C . GLU A 1 81 ? -1.575 4.706 -7.422 1.00 90.31 81 GLU A C 1
ATOM 627 O O . GLU A 1 81 ? -1.282 3.614 -6.938 1.00 90.31 81 GLU A O 1
ATOM 632 N N . ARG A 1 82 ? -1.243 5.855 -6.826 1.00 93.31 82 ARG A N 1
ATOM 633 C CA . ARG A 1 82 ? -0.573 5.960 -5.530 1.00 93.31 82 ARG A CA 1
ATOM 634 C C . ARG A 1 82 ? -1.532 6.536 -4.509 1.00 93.31 82 ARG A C 1
ATOM 636 O O . ARG A 1 82 ? -2.210 7.535 -4.761 1.00 93.31 82 ARG A O 1
ATOM 643 N N . TYR A 1 83 ? -1.575 5.916 -3.342 1.00 92.56 83 TYR A N 1
ATOM 644 C CA . TYR A 1 83 ? -2.395 6.363 -2.230 1.00 92.56 83 TYR A CA 1
ATOM 645 C C . TYR A 1 83 ? -1.692 6.102 -0.902 1.00 92.56 83 TYR A C 1
ATOM 647 O O . TYR A 1 83 ? -0.943 5.137 -0.764 1.00 92.56 83 TYR A O 1
ATOM 655 N N . ALA A 1 84 ? -1.976 6.944 0.084 1.00 92.31 84 ALA A N 1
ATOM 656 C CA . ALA A 1 84 ? -1.684 6.667 1.481 1.00 92.31 84 ALA A CA 1
ATOM 657 C C . ALA A 1 84 ? -2.980 6.279 2.194 1.00 92.31 84 ALA A C 1
ATOM 659 O O . ALA A 1 84 ? -4.019 6.911 2.002 1.00 92.31 84 ALA A O 1
ATOM 660 N N . VAL A 1 85 ? -2.921 5.246 3.033 1.00 93.06 85 VAL A N 1
ATOM 661 C CA . VAL A 1 85 ? -3.989 4.932 3.986 1.00 93.06 85 VAL A CA 1
ATOM 662 C C . VAL A 1 85 ? -3.487 5.323 5.366 1.00 93.06 85 VAL A C 1
ATOM 664 O O . VAL A 1 85 ? -2.522 4.744 5.859 1.00 93.06 85 VAL A O 1
ATOM 667 N N . VAL A 1 86 ? -4.123 6.318 5.977 1.00 92.50 86 VAL A N 1
ATOM 668 C CA . VAL A 1 86 ? -3.754 6.810 7.306 1.00 92.50 86 VAL A CA 1
ATOM 669 C C . VAL A 1 86 ? -4.802 6.349 8.302 1.00 92.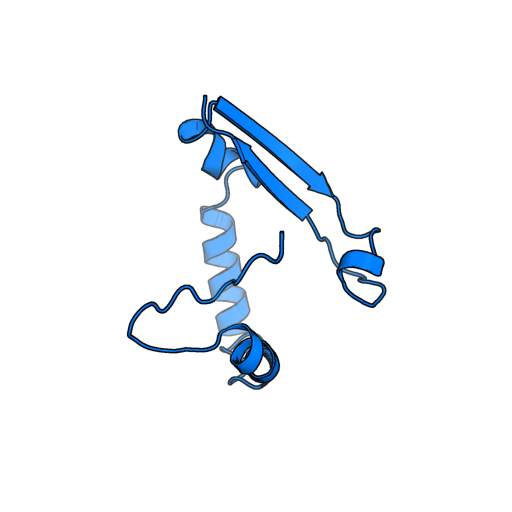50 86 VAL A C 1
ATOM 671 O O . VAL A 1 86 ? -5.966 6.743 8.215 1.00 92.50 86 VAL A O 1
ATOM 674 N N . ALA A 1 87 ? -4.368 5.523 9.246 1.00 93.38 87 ALA A N 1
ATOM 675 C CA . ALA A 1 87 ? -5.167 5.022 10.351 1.00 93.38 87 ALA A CA 1
ATOM 676 C C . ALA A 1 87 ? -4.646 5.634 11.657 1.00 93.38 87 ALA A C 1
ATOM 678 O O . ALA A 1 87 ? -3.454 5.545 11.947 1.00 93.38 87 ALA A O 1
ATOM 679 N N . VAL A 1 88 ? -5.525 6.291 12.410 1.00 93.44 88 VAL A N 1
ATOM 680 C CA . VAL A 1 88 ? -5.196 6.944 13.681 1.00 93.44 88 VAL A CA 1
ATOM 681 C C . VAL A 1 88 ? -5.959 6.220 14.795 1.00 93.44 88 VAL A C 1
ATOM 683 O O . VAL A 1 88 ? -7.178 6.057 14.655 1.00 93.44 88 VAL A O 1
ATOM 686 N N . PRO A 1 89 ? -5.273 5.750 15.855 1.00 86.12 89 PRO A N 1
ATOM 687 C CA . PRO A 1 89 ? -5.927 5.265 17.069 1.00 86.12 89 PRO A CA 1
ATOM 688 C C . PRO A 1 89 ? -6.772 6.368 17.721 1.00 86.12 89 PRO A C 1
ATOM 690 O O . PRO A 1 89 ? -6.577 7.546 17.413 1.00 86.12 89 PRO A O 1
ATOM 693 N N . ASP A 1 90 ? -7.685 5.987 18.610 1.00 78.44 90 ASP A N 1
ATOM 694 C CA . ASP A 1 90 ? -8.321 6.948 19.523 1.00 78.44 90 ASP A CA 1
ATOM 695 C C . ASP A 1 90 ? -7.319 7.524 20.540 1.00 78.44 90 ASP A C 1
ATOM 697 O O . ASP A 1 90 ? -6.363 6.799 20.916 1.00 78.44 90 ASP A O 1
#

Secondary structure (DSSP, 8-state):
---------TT---HHHHHHHHTTS--TTTT-HHHHHHHHHHHHHS--SSGGGGTGGG-SEEEEEE-TT-HHHHTS---S--EEEEEE--

Radius of gyration: 18.07 Å; chains: 1; bounding box: 36×39×37 Å